Protein AF-U6DV66-F1 (afdb_monomer_lite)

InterPro domains:
  IPR011603 2-oxoglutarate dehydrogenase E1 component [PTHR23152] (46-138)
  IPR032106 2-oxoglutarate dehydrogenase E1 component, N-terminal domain [PF16078] (48-86)

Organism: Neovison vison (NCBI:txid452646)

pLDDT: mean 71.74, std 19.09, range [37.0, 97.12]

Secondary structure (DSSP, 8-state):
-----------------------------------------SSGGG-GGGSGGGHHHHHHHHHHHHH-TTSS-HHHHHHHHHHHTTPPTTSS--PPPP--TTGGGSSS-----------HHHHHHHHHHHHHHHHHH-

Sequence (138 aa):
MFHLRTCAAKLRPLTASQTVKTFSQNRPAAARTLGQIRCFTAPVAAEPFLSGTSSNYVEEMYYAWLENPKSVHKSWDIFFRNTNAGAPPGTAYQSPLPLSPGSLSAMARAQPLVDAQPNVDKLVEDHLAVQSLIRAYQ

Structure (mmCIF, N/CA/C/O backbone):
data_AF-U6DV66-F1
#
_entry.id   AF-U6DV66-F1
#
loop_
_atom_site.group_PDB
_atom_site.id
_atom_site.type_symbol
_atom_site.label_atom_id
_atom_site.label_alt_id
_atom_site.label_comp_id
_atom_site.label_asym_id
_atom_site.label_entity_id
_atom_site.label_seq_id
_atom_site.pdbx_PDB_ins_code
_atom_site.Cartn_x
_atom_site.Cartn_y
_atom_site.Cartn_z
_atom_site.occupancy
_atom_site.B_iso_or_equiv
_atom_site.auth_seq_id
_atom_site.auth_comp_id
_atom_site.auth_asym_id
_atom_site.auth_atom_id
_atom_site.pdbx_PDB_model_num
ATOM 1 N N . MET A 1 1 ? 37.710 -54.911 26.894 1.00 40.16 1 MET A N 1
ATOM 2 C CA . MET A 1 1 ? 38.792 -55.725 26.305 1.00 40.16 1 MET A CA 1
ATOM 3 C C . MET A 1 1 ? 38.214 -56.509 25.142 1.00 40.16 1 MET A C 1
ATOM 5 O O . MET A 1 1 ? 37.152 -57.098 25.282 1.00 40.16 1 MET A O 1
ATOM 9 N N . PHE A 1 2 ? 38.873 -56.369 23.996 1.00 48.09 2 PHE A N 1
ATOM 10 C CA . PHE A 1 2 ? 38.621 -56.992 22.697 1.00 48.09 2 PHE A CA 1
ATOM 11 C C . PHE A 1 2 ? 38.341 -58.489 22.804 1.00 48.09 2 PHE A C 1
ATOM 13 O O . PHE A 1 2 ? 38.938 -59.099 23.669 1.00 48.09 2 PHE A O 1
ATOM 20 N N . HIS A 1 3 ? 37.546 -59.066 21.894 1.00 43.91 3 HIS A N 1
ATOM 21 C CA . HIS A 1 3 ? 37.976 -60.223 21.095 1.00 43.91 3 HIS A CA 1
ATOM 22 C C . HIS A 1 3 ? 37.094 -60.392 19.847 1.00 43.91 3 HIS A C 1
ATOM 24 O O . HIS A 1 3 ? 35.903 -60.685 19.902 1.00 43.91 3 HIS A O 1
ATOM 30 N N . LEU A 1 4 ? 37.763 -60.179 18.715 1.00 52.16 4 LEU A N 1
ATOM 31 C CA . LEU A 1 4 ? 37.399 -60.510 17.344 1.00 52.16 4 LEU A CA 1
ATOM 32 C C . LEU A 1 4 ? 36.877 -61.941 17.203 1.00 52.16 4 LEU A C 1
ATOM 34 O O . LEU A 1 4 ? 37.529 -62.867 17.687 1.00 52.16 4 LEU A O 1
ATOM 38 N N . ARG A 1 5 ? 35.822 -62.136 16.404 1.00 62.19 5 ARG A N 1
ATOM 39 C CA . ARG A 1 5 ? 35.629 -63.386 15.654 1.00 62.19 5 ARG A CA 1
ATOM 40 C C . ARG A 1 5 ? 35.158 -63.100 14.232 1.00 62.19 5 ARG A C 1
ATOM 42 O O . ARG A 1 5 ?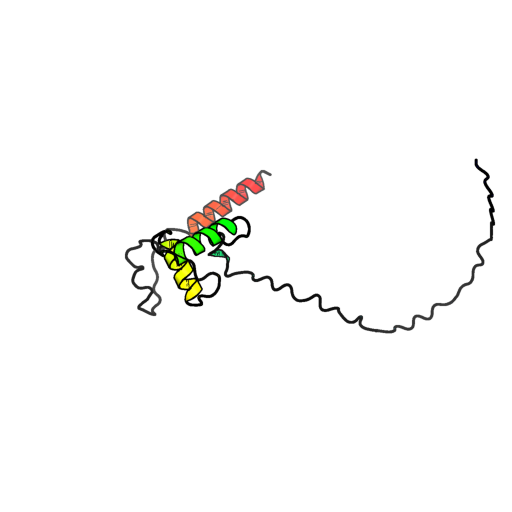 33.992 -62.843 13.963 1.00 62.19 5 ARG A O 1
ATOM 49 N N . THR A 1 6 ? 36.143 -63.135 13.345 1.00 55.69 6 THR A N 1
ATOM 50 C CA . THR A 1 6 ? 36.045 -63.197 11.890 1.00 55.69 6 THR A CA 1
ATOM 51 C C . THR A 1 6 ? 35.406 -64.515 11.465 1.00 55.69 6 THR A C 1
ATOM 53 O O . THR A 1 6 ? 35.902 -65.575 11.838 1.00 55.69 6 THR A O 1
ATOM 56 N N . CYS A 1 7 ? 34.384 -64.456 10.612 1.00 50.59 7 CYS A N 1
ATOM 57 C CA . CYS A 1 7 ? 33.955 -65.591 9.798 1.00 50.59 7 CYS A CA 1
ATOM 58 C C . CYS A 1 7 ? 33.934 -65.144 8.334 1.00 50.59 7 CYS A C 1
ATOM 60 O O . CYS A 1 7 ? 33.008 -64.471 7.889 1.00 50.59 7 CYS A O 1
ATOM 62 N N . ALA A 1 8 ? 34.986 -65.494 7.593 1.00 52.94 8 ALA A N 1
ATOM 63 C CA . ALA A 1 8 ? 35.016 -65.385 6.143 1.00 52.94 8 ALA A CA 1
ATOM 64 C C . ALA A 1 8 ? 34.339 -66.626 5.545 1.00 52.94 8 ALA A C 1
ATOM 66 O O . ALA A 1 8 ? 34.829 -67.739 5.720 1.00 52.94 8 ALA A O 1
ATOM 67 N N . ALA A 1 9 ? 33.236 -66.438 4.821 1.00 55.03 9 ALA A N 1
ATOM 68 C CA . ALA A 1 9 ? 32.615 -67.481 4.010 1.00 55.03 9 ALA A CA 1
ATOM 69 C C . ALA A 1 9 ? 32.600 -67.027 2.547 1.00 55.03 9 ALA A C 1
ATOM 71 O O . ALA A 1 9 ? 31.807 -66.190 2.125 1.00 55.03 9 ALA A O 1
ATOM 72 N N . LYS A 1 10 ? 33.545 -67.577 1.785 1.00 55.66 10 LYS A N 1
ATOM 73 C CA . LYS A 1 10 ? 33.684 -67.426 0.338 1.00 55.66 10 LYS A CA 1
ATOM 74 C C . LYS A 1 10 ? 32.751 -68.442 -0.324 1.00 55.66 10 LYS A C 1
ATOM 76 O O . LYS A 1 10 ? 33.050 -69.633 -0.299 1.00 55.66 10 LYS A O 1
ATOM 81 N N . LEU A 1 11 ? 31.648 -67.997 -0.925 1.00 55.78 11 LEU A N 1
ATOM 82 C CA . LEU A 1 11 ? 30.790 -68.850 -1.752 1.00 55.78 11 LEU A CA 1
ATOM 83 C C . LEU A 1 11 ? 30.641 -68.253 -3.152 1.00 55.78 11 LEU A C 1
ATOM 85 O O . LEU A 1 11 ? 30.494 -67.049 -3.339 1.00 55.78 11 LEU A O 1
ATOM 89 N N . ARG A 1 12 ? 30.817 -69.138 -4.130 1.00 63.62 12 ARG A N 1
ATOM 90 C CA . ARG A 1 12 ? 30.957 -68.865 -5.561 1.00 63.62 12 ARG A CA 1
ATOM 91 C C . ARG A 1 12 ? 29.625 -68.403 -6.172 1.00 63.62 12 ARG A C 1
ATOM 93 O O . ARG A 1 12 ? 28.574 -68.813 -5.686 1.00 63.62 12 ARG A O 1
ATOM 100 N N . PRO A 1 13 ? 29.657 -67.629 -7.269 1.00 51.47 13 PRO A N 1
ATOM 101 C CA . PRO A 1 13 ? 28.455 -67.267 -8.005 1.00 51.47 13 PRO A CA 1
ATOM 102 C C . PRO A 1 13 ? 27.936 -68.482 -8.781 1.00 51.47 13 PRO A C 1
ATOM 104 O O . PRO A 1 13 ? 28.604 -68.992 -9.680 1.00 51.47 13 PRO A O 1
ATOM 107 N N . LEU A 1 14 ? 26.737 -68.951 -8.438 1.00 48.91 14 LEU A N 1
ATOM 108 C CA . LEU A 1 14 ? 25.967 -69.818 -9.320 1.00 48.91 14 LEU A CA 1
ATOM 109 C C . LEU A 1 14 ? 25.259 -68.925 -10.337 1.00 48.91 14 LEU A C 1
ATOM 111 O O . LEU A 1 14 ? 24.371 -68.146 -10.002 1.00 48.91 14 LEU A O 1
ATOM 115 N N . THR A 1 15 ? 25.708 -69.031 -11.583 1.00 54.62 15 THR A N 1
ATOM 116 C CA . THR A 1 15 ? 24.985 -68.542 -12.751 1.00 54.62 15 THR A CA 1
ATOM 117 C C . THR A 1 15 ? 23.643 -69.267 -12.832 1.00 54.62 15 THR A C 1
ATOM 119 O O . THR A 1 15 ? 23.583 -70.488 -12.951 1.00 54.62 15 THR A O 1
ATOM 122 N N . ALA A 1 16 ? 22.555 -68.514 -12.725 1.00 49.59 16 ALA A N 1
ATOM 123 C CA . ALA A 1 16 ? 21.221 -68.985 -13.049 1.00 49.59 16 ALA A CA 1
ATOM 124 C C . ALA A 1 16 ? 20.584 -67.935 -13.959 1.00 49.59 16 ALA A C 1
ATOM 126 O O . ALA A 1 16 ? 20.115 -66.893 -13.505 1.00 49.59 16 ALA A O 1
ATOM 127 N N . SER A 1 17 ? 20.615 -68.206 -15.266 1.00 56.81 17 SER A N 1
ATOM 128 C CA . SER A 1 17 ? 19.802 -67.496 -16.251 1.00 56.81 17 SER A CA 1
ATOM 129 C C . SER A 1 17 ? 18.333 -67.739 -15.931 1.00 56.81 17 SER A C 1
ATOM 131 O O . SER A 1 17 ? 17.829 -68.841 -16.135 1.00 56.81 17 SER A O 1
ATOM 133 N N . GLN A 1 18 ? 17.637 -66.714 -15.449 1.00 57.75 18 GLN A N 1
ATOM 134 C CA . GLN A 1 18 ? 16.181 -66.697 -15.455 1.00 57.75 18 GLN A CA 1
ATOM 135 C C . GLN A 1 18 ? 15.723 -65.652 -16.464 1.00 57.75 18 GLN A C 1
ATOM 137 O O . GLN A 1 18 ? 15.949 -64.454 -16.316 1.00 57.75 18 GLN A O 1
ATOM 142 N N . THR A 1 19 ? 15.124 -66.166 -17.536 1.00 51.66 19 THR A N 1
ATOM 143 C CA . THR A 1 19 ? 14.413 -65.413 -18.566 1.00 51.66 19 THR A CA 1
ATOM 144 C C . THR A 1 19 ? 13.366 -64.525 -17.890 1.00 51.66 19 THR A C 1
ATOM 146 O O . THR A 1 19 ? 12.378 -65.009 -17.338 1.00 51.66 19 THR A O 1
ATOM 149 N N . VAL A 1 20 ? 13.587 -63.211 -17.917 1.00 52.44 20 VAL A N 1
ATOM 150 C CA . VAL A 1 20 ? 12.566 -62.225 -17.564 1.00 52.44 20 VAL A CA 1
ATOM 151 C C . VAL A 1 20 ? 11.645 -62.112 -18.771 1.00 52.44 20 VAL A C 1
ATOM 153 O O . VAL A 1 20 ? 11.973 -61.470 -19.765 1.00 52.44 20 VAL A O 1
ATOM 156 N N . LYS A 1 21 ? 10.485 -62.766 -18.702 1.00 53.88 21 LYS A N 1
ATOM 157 C CA . LYS A 1 21 ? 9.361 -62.434 -19.578 1.00 53.88 21 LYS A CA 1
ATOM 158 C C . LYS A 1 21 ? 8.815 -61.094 -19.092 1.00 53.88 21 LYS A C 1
ATOM 160 O O . LYS A 1 21 ? 8.124 -61.030 -18.080 1.00 53.88 21 LYS A O 1
ATOM 165 N N . THR A 1 22 ? 9.186 -60.025 -19.784 1.00 51.94 22 THR A N 1
ATOM 166 C CA . THR A 1 22 ? 8.626 -58.681 -19.643 1.00 51.94 22 THR A CA 1
ATOM 167 C C . THR A 1 22 ? 7.127 -58.734 -19.921 1.00 51.94 22 THR A C 1
ATOM 169 O O . THR A 1 22 ? 6.679 -58.643 -21.060 1.00 51.94 22 THR A O 1
ATOM 172 N N . PHE A 1 23 ? 6.324 -58.891 -18.869 1.00 50.38 23 PHE A N 1
ATOM 173 C CA . PHE A 1 23 ? 4.917 -58.536 -18.944 1.00 50.38 23 PHE A CA 1
ATOM 174 C C . PHE A 1 23 ? 4.849 -57.017 -18.805 1.00 50.38 23 PHE A C 1
ATOM 176 O O . PHE A 1 23 ? 5.088 -56.465 -17.730 1.00 50.38 23 PHE A O 1
ATOM 183 N N . SER A 1 24 ? 4.614 -56.341 -19.928 1.00 60.03 24 SER A N 1
ATOM 184 C CA . SER A 1 24 ? 4.399 -54.899 -19.981 1.00 60.03 24 SER A CA 1
ATOM 185 C C . SER A 1 24 ? 3.074 -54.582 -19.291 1.00 60.03 24 SER A C 1
ATOM 187 O O . SER A 1 24 ? 2.018 -54.502 -19.915 1.00 60.03 24 SER A O 1
ATOM 189 N N . GLN A 1 25 ? 3.107 -54.478 -17.964 1.00 56.50 25 GLN A N 1
ATOM 190 C CA . GLN A 1 25 ? 1.985 -53.974 -17.197 1.00 56.50 25 GLN A CA 1
ATOM 191 C C . GLN A 1 25 ? 2.080 -52.452 -17.205 1.00 56.50 25 GLN A C 1
ATOM 193 O O . GLN A 1 25 ? 2.703 -51.839 -16.339 1.00 56.50 25 GLN A O 1
ATOM 198 N N . ASN A 1 26 ? 1.449 -51.853 -18.217 1.00 57.19 26 ASN A N 1
ATOM 199 C CA . ASN A 1 26 ? 1.083 -50.441 -18.240 1.00 57.19 26 ASN A CA 1
ATOM 200 C C . ASN A 1 26 ? 0.153 -50.152 -17.051 1.00 57.19 26 ASN A C 1
ATOM 202 O O . ASN A 1 26 ? -1.068 -50.116 -17.180 1.00 57.19 26 ASN A O 1
ATOM 206 N N . ARG A 1 27 ? 0.730 -49.968 -15.863 1.00 55.06 27 ARG A N 1
ATOM 207 C CA . ARG A 1 27 ? 0.056 -49.314 -14.749 1.00 55.06 27 ARG A CA 1
ATOM 208 C C . ARG A 1 27 ? 0.491 -47.854 -14.789 1.00 55.06 27 ARG A C 1
ATOM 210 O O . ARG A 1 27 ? 1.634 -47.586 -14.419 1.00 55.06 27 ARG A O 1
ATOM 217 N N . PRO A 1 28 ? -0.359 -46.907 -15.220 1.00 51.03 28 PRO A N 1
ATOM 218 C CA . PRO A 1 28 ? -0.045 -45.508 -15.000 1.00 51.03 28 PRO A CA 1
ATOM 219 C C . PRO A 1 28 ? 0.071 -45.323 -13.487 1.00 51.03 28 PRO A C 1
ATOM 221 O O . PRO A 1 28 ? -0.875 -45.568 -12.735 1.00 51.03 28 PRO A O 1
ATOM 224 N N . ALA A 1 29 ? 1.277 -44.989 -13.029 1.00 55.16 29 ALA A N 1
ATOM 225 C CA . ALA A 1 29 ? 1.488 -44.524 -11.674 1.00 55.16 29 ALA A CA 1
ATOM 226 C C . ALA A 1 29 ? 0.518 -43.361 -11.461 1.00 55.16 29 ALA A C 1
ATOM 228 O O . ALA A 1 29 ? 0.520 -42.413 -12.246 1.00 55.16 29 ALA A O 1
ATOM 229 N N . ALA A 1 30 ? -0.348 -43.468 -10.453 1.00 61.72 30 ALA A N 1
ATOM 230 C CA . ALA A 1 30 ? -1.224 -42.376 -10.070 1.00 61.72 30 ALA A CA 1
ATOM 231 C C . ALA A 1 30 ? -0.344 -41.142 -9.849 1.00 61.72 30 ALA A C 1
ATOM 233 O O . ALA A 1 30 ? 0.469 -41.110 -8.920 1.00 61.72 30 ALA A O 1
ATOM 234 N N . ALA A 1 31 ? -0.459 -40.173 -10.758 1.00 60.06 31 ALA A N 1
ATOM 235 C CA . ALA A 1 31 ? 0.195 -38.890 -10.640 1.00 60.06 31 ALA A CA 1
ATOM 236 C C . ALA A 1 31 ? -0.291 -38.285 -9.327 1.00 60.06 31 ALA A C 1
ATOM 238 O O . ALA A 1 31 ? -1.445 -37.878 -9.200 1.00 60.06 31 ALA A O 1
ATOM 239 N N . ARG A 1 32 ? 0.577 -38.295 -8.313 1.00 59.44 32 ARG A N 1
ATOM 240 C CA . ARG A 1 32 ? 0.353 -37.524 -7.099 1.00 59.44 32 ARG A CA 1
ATOM 241 C C . ARG A 1 32 ? 0.269 -36.083 -7.574 1.00 59.44 32 ARG A C 1
ATOM 243 O O . ARG A 1 32 ? 1.281 -35.519 -7.978 1.00 59.44 32 ARG A O 1
ATOM 250 N N . THR A 1 33 ? -0.939 -35.532 -7.595 1.00 60.09 33 THR A N 1
ATOM 251 C CA . THR A 1 33 ? -1.194 -34.112 -7.806 1.00 60.09 33 THR A CA 1
ATOM 252 C C . THR A 1 33 ? -0.502 -33.382 -6.667 1.00 60.09 33 THR A C 1
ATOM 254 O O . THR A 1 33 ? -1.055 -33.219 -5.579 1.00 60.09 33 THR A O 1
ATOM 257 N N . LEU A 1 34 ? 0.767 -33.046 -6.878 1.00 60.53 34 LEU A N 1
ATOM 258 C CA . LEU A 1 34 ? 1.498 -32.118 -6.042 1.00 60.53 34 LEU A CA 1
ATOM 259 C C . LEU A 1 34 ? 0.702 -30.823 -6.163 1.00 60.53 34 LEU A C 1
ATOM 261 O O . LEU A 1 34 ? 0.548 -30.299 -7.266 1.00 60.53 34 LEU A O 1
ATOM 265 N N . GLY A 1 35 ? 0.043 -30.451 -5.063 1.00 61.56 35 GLY A N 1
ATOM 266 C CA . GLY A 1 35 ? -0.940 -29.381 -5.039 1.00 61.56 35 GLY A CA 1
ATOM 267 C C . GLY A 1 35 ? -0.395 -28.168 -5.771 1.00 61.56 35 GLY A C 1
ATOM 268 O O . GLY A 1 35 ? 0.738 -27.763 -5.524 1.00 61.56 35 GLY A O 1
ATOM 269 N N . GLN A 1 36 ? -1.198 -27.652 -6.700 1.00 59.44 36 GLN A N 1
ATOM 270 C CA . GLN A 1 36 ? -0.941 -26.423 -7.432 1.00 59.44 36 GLN A CA 1
ATOM 271 C C . GLN A 1 36 ? -0.431 -25.369 -6.440 1.00 59.44 36 GLN A C 1
ATOM 273 O O . GLN A 1 36 ? -1.221 -24.803 -5.681 1.00 59.44 36 GLN A O 1
ATOM 278 N N . ILE A 1 37 ? 0.880 -25.109 -6.422 1.00 58.75 37 ILE A N 1
ATOM 279 C CA . ILE A 1 37 ? 1.398 -23.891 -5.808 1.00 58.75 37 ILE A CA 1
ATOM 280 C C . ILE A 1 37 ? 0.797 -22.795 -6.672 1.00 58.75 37 ILE A C 1
ATOM 282 O O . ILE A 1 37 ? 1.175 -22.617 -7.831 1.00 58.75 37 ILE A O 1
ATOM 286 N N . ARG A 1 38 ? -0.242 -22.139 -6.155 1.00 56.56 38 ARG A N 1
ATOM 287 C CA . ARG A 1 38 ? -0.819 -20.974 -6.807 1.00 56.56 38 ARG A CA 1
ATOM 288 C C . ARG A 1 38 ? 0.226 -19.874 -6.701 1.00 56.56 38 ARG A C 1
ATOM 290 O O . ARG A 1 38 ? 0.252 -19.135 -5.725 1.00 56.56 38 ARG A O 1
ATOM 297 N N . CYS A 1 39 ? 1.115 -19.790 -7.680 1.00 53.22 39 CYS A N 1
ATOM 298 C CA . CYS A 1 39 ? 1.920 -18.600 -7.869 1.00 53.22 39 CYS A CA 1
ATOM 299 C C . CYS A 1 39 ? 0.960 -17.494 -8.315 1.00 53.22 39 CYS A C 1
ATOM 301 O O . CYS A 1 39 ? 0.531 -17.460 -9.466 1.00 53.22 39 CYS A O 1
ATOM 303 N N . PHE A 1 40 ? 0.575 -16.626 -7.379 1.00 53.81 40 PHE A N 1
ATOM 304 C CA . PHE A 1 40 ? -0.101 -15.364 -7.669 1.00 53.81 40 PHE A CA 1
ATOM 305 C C . PHE A 1 40 ? 0.916 -14.437 -8.353 1.00 53.81 40 PHE A C 1
ATOM 307 O O . PHE A 1 40 ? 1.513 -13.562 -7.732 1.00 53.81 40 PHE A O 1
ATOM 314 N N . THR A 1 41 ? 1.206 -14.672 -9.632 1.00 58.25 41 THR A N 1
ATOM 315 C CA . THR A 1 41 ? 2.048 -13.764 -10.414 1.00 58.25 41 THR A CA 1
ATOM 316 C C . THR A 1 41 ? 1.163 -12.655 -10.976 1.00 58.25 41 THR A C 1
ATOM 318 O O . THR A 1 41 ? 0.404 -12.898 -11.910 1.00 58.25 41 THR A O 1
ATOM 321 N N . ALA A 1 42 ? 1.305 -11.463 -10.381 1.00 57.41 42 ALA A N 1
ATOM 322 C CA . ALA A 1 42 ? 0.694 -10.163 -10.707 1.00 57.41 42 ALA A CA 1
ATOM 323 C C . ALA A 1 42 ? -0.807 -10.027 -10.361 1.00 57.41 42 ALA A C 1
ATOM 325 O O . ALA A 1 42 ? -1.661 -10.586 -11.046 1.00 57.41 42 ALA A O 1
ATOM 326 N N . PRO A 1 43 ? -1.12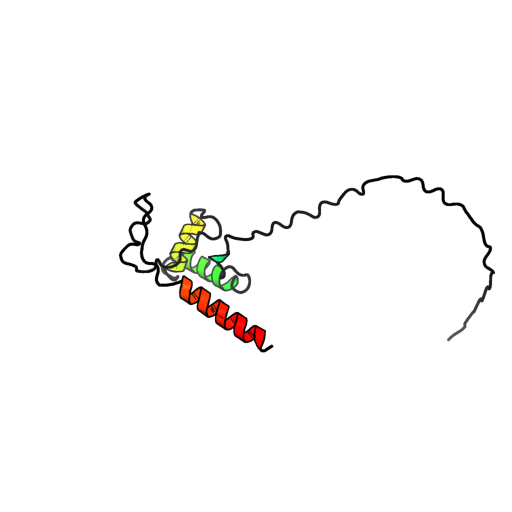2 -9.299 -9.262 1.00 55.53 43 PRO A N 1
ATOM 327 C CA . PRO A 1 43 ? -1.134 -7.827 -9.287 1.00 55.53 43 PRO A CA 1
ATOM 328 C C . PRO A 1 43 ? -0.357 -7.138 -8.140 1.00 55.53 43 PRO A C 1
ATOM 330 O O . PRO A 1 43 ? -0.433 -5.931 -7.988 1.00 55.53 43 PRO A O 1
ATOM 333 N N . VAL A 1 44 ? 0.460 -7.847 -7.355 1.00 58.22 44 VAL A N 1
ATOM 334 C CA . VAL A 1 44 ? 1.211 -7.270 -6.205 1.00 58.22 44 VAL A CA 1
ATOM 335 C C . VAL A 1 44 ? 2.411 -6.390 -6.620 1.00 58.22 44 VAL A C 1
ATOM 337 O O . VAL A 1 44 ? 3.089 -5.820 -5.776 1.00 58.22 44 VAL A O 1
ATOM 340 N N . ALA A 1 45 ? 2.678 -6.207 -7.919 1.00 62.31 45 ALA A N 1
ATOM 341 C CA . ALA A 1 45 ? 3.780 -5.353 -8.383 1.00 62.31 45 ALA A CA 1
ATOM 342 C C . ALA A 1 45 ? 3.627 -3.878 -7.961 1.00 62.31 45 ALA A C 1
ATOM 344 O O . ALA A 1 45 ? 4.629 -3.190 -7.792 1.00 62.31 45 ALA A O 1
ATOM 345 N N . ALA A 1 46 ? 2.390 -3.409 -7.767 1.00 66.50 46 ALA A N 1
ATOM 346 C CA . ALA A 1 46 ? 2.106 -2.074 -7.237 1.00 66.50 46 ALA A CA 1
ATOM 347 C C . ALA A 1 46 ? 2.349 -1.960 -5.717 1.00 66.50 46 ALA A C 1
ATOM 349 O O . ALA A 1 46 ? 2.412 -0.856 -5.188 1.00 66.50 46 ALA A O 1
ATOM 350 N N . GLU A 1 47 ? 2.530 -3.090 -5.030 1.00 82.12 47 GLU A N 1
ATOM 351 C CA . GLU A 1 47 ? 2.621 -3.216 -3.573 1.00 82.12 47 GLU A CA 1
ATOM 352 C C . GLU A 1 47 ? 3.939 -3.893 -3.134 1.00 82.12 47 GLU A C 1
ATOM 354 O O . GLU A 1 47 ? 3.925 -4.816 -2.313 1.00 82.12 47 GLU A O 1
ATOM 359 N N . PRO A 1 48 ? 5.117 -3.497 -3.658 1.00 80.56 48 PRO A N 1
ATOM 360 C CA . PRO A 1 48 ? 6.379 -4.163 -3.322 1.00 80.56 48 PRO A CA 1
ATOM 361 C C . PRO A 1 48 ? 6.736 -4.014 -1.833 1.00 80.56 48 PRO A C 1
ATOM 363 O O . PRO A 1 48 ? 7.508 -4.803 -1.292 1.00 80.56 48 PRO A O 1
ATOM 366 N N . PHE A 1 49 ? 6.147 -3.024 -1.156 1.00 82.00 49 PHE A N 1
ATOM 367 C CA . PHE A 1 49 ? 6.301 -2.775 0.276 1.00 82.00 49 PHE A CA 1
ATOM 368 C C . PHE A 1 49 ? 5.538 -3.770 1.164 1.00 82.00 49 PHE A C 1
ATOM 370 O O . PHE A 1 49 ? 5.794 -3.824 2.365 1.00 82.00 49 PHE A O 1
ATOM 377 N N . LEU A 1 50 ? 4.636 -4.579 0.602 1.00 83.56 50 LEU A N 1
ATOM 378 C CA . LEU A 1 50 ? 4.024 -5.710 1.308 1.00 83.56 50 LEU A CA 1
ATOM 379 C C . LEU A 1 50 ? 4.922 -6.957 1.294 1.00 83.56 50 LEU A C 1
ATOM 381 O O . LEU A 1 50 ? 4.511 -8.033 1.726 1.00 83.56 50 LEU A O 1
ATOM 385 N N . SER A 1 51 ? 6.160 -6.833 0.803 1.00 79.06 51 SER A N 1
ATOM 386 C CA . SER A 1 51 ? 7.174 -7.870 0.956 1.00 79.06 51 SER A CA 1
ATOM 387 C C . SER A 1 51 ? 7.402 -8.181 2.440 1.00 79.06 51 SER A C 1
ATOM 389 O O . SER A 1 51 ? 7.430 -7.282 3.282 1.00 79.06 51 SER A O 1
ATOM 391 N N . GLY A 1 52 ? 7.606 -9.459 2.774 1.00 79.81 52 GLY A N 1
ATOM 392 C CA . GLY A 1 52 ? 7.727 -9.924 4.163 1.00 79.81 52 GLY A CA 1
ATOM 393 C C . GLY A 1 52 ? 8.831 -9.238 4.983 1.00 79.81 52 GLY A C 1
ATOM 394 O O . GLY A 1 52 ? 8.783 -9.257 6.208 1.00 79.81 52 GLY A O 1
ATOM 395 N N . THR A 1 53 ? 9.791 -8.574 4.335 1.00 85.44 53 THR A N 1
ATOM 396 C CA . THR A 1 53 ? 10.848 -7.777 4.980 1.00 85.44 53 THR A CA 1
ATOM 397 C C . THR A 1 53 ? 10.343 -6.517 5.688 1.00 85.44 53 THR A C 1
ATOM 399 O O . THR A 1 53 ? 10.986 -6.057 6.625 1.00 85.44 53 THR A O 1
ATOM 402 N N . SER A 1 54 ? 9.214 -5.952 5.256 1.00 86.12 54 SER A N 1
ATOM 403 C CA . SER A 1 54 ? 8.610 -4.731 5.814 1.00 86.12 54 SER A CA 1
ATOM 404 C C . SER A 1 54 ? 7.284 -4.991 6.528 1.00 86.12 54 SER A C 1
ATOM 406 O O . SER A 1 54 ? 6.605 -4.038 6.897 1.00 86.12 54 SER A O 1
ATOM 408 N N . SER A 1 55 ? 6.934 -6.260 6.778 1.00 88.00 55 SER A N 1
ATOM 409 C CA . SER A 1 55 ? 5.663 -6.630 7.417 1.00 88.00 55 SER A CA 1
ATOM 410 C C . SER A 1 55 ? 5.460 -5.906 8.749 1.00 88.00 55 SER A C 1
ATOM 412 O O . SER A 1 55 ? 4.440 -5.253 8.911 1.00 88.00 55 SER A O 1
ATOM 414 N N . ASN A 1 56 ? 6.461 -5.894 9.639 1.00 92.75 56 ASN A N 1
ATOM 415 C CA . ASN A 1 56 ? 6.350 -5.211 10.934 1.00 92.75 56 ASN A CA 1
ATOM 416 C C . ASN A 1 56 ? 5.979 -3.720 10.790 1.00 92.75 56 ASN A C 1
ATOM 418 O O . ASN A 1 56 ? 5.081 -3.246 11.474 1.00 92.75 56 ASN A O 1
ATOM 422 N N . TYR A 1 57 ? 6.598 -3.004 9.847 1.00 93.31 57 TYR A N 1
ATOM 423 C CA . TYR A 1 57 ? 6.286 -1.594 9.607 1.00 93.31 57 TYR A CA 1
ATOM 424 C C . TYR A 1 57 ? 4.836 -1.385 9.147 1.00 93.31 57 TYR A C 1
ATOM 426 O O . TYR A 1 57 ? 4.180 -0.447 9.596 1.00 93.31 57 TYR A O 1
ATOM 434 N N . VAL A 1 58 ? 4.322 -2.253 8.271 1.00 93.06 58 VAL A N 1
ATOM 435 C CA . VAL A 1 58 ? 2.936 -2.169 7.784 1.00 93.06 58 VAL A CA 1
ATOM 436 C C . VAL A 1 58 ? 1.941 -2.406 8.918 1.00 93.06 58 VAL A C 1
ATOM 438 O O . VAL A 1 58 ? 0.961 -1.668 9.006 1.00 93.06 58 VAL A O 1
ATOM 441 N N . GLU A 1 59 ? 2.213 -3.368 9.806 1.00 93.50 59 GLU A N 1
ATOM 442 C CA . GLU A 1 59 ? 1.353 -3.633 10.967 1.00 93.50 59 GLU A CA 1
ATOM 443 C C . GLU A 1 59 ? 1.284 -2.417 11.904 1.00 93.50 59 GLU A C 1
ATOM 445 O O . GLU A 1 59 ? 0.196 -1.983 12.275 1.00 93.50 59 GLU A O 1
ATOM 450 N N . GLU A 1 60 ? 2.426 -1.801 12.229 1.00 95.44 60 GLU A N 1
ATOM 451 C CA . GLU A 1 60 ? 2.474 -0.591 13.065 1.00 95.44 60 GLU A CA 1
ATOM 452 C C . GLU A 1 60 ? 1.733 0.589 12.411 1.00 95.44 60 GLU A C 1
ATOM 454 O O . GLU A 1 60 ? 0.996 1.320 13.077 1.00 95.44 60 GLU A O 1
ATOM 459 N N . MET A 1 61 ? 1.865 0.759 11.089 1.00 95.31 61 MET A N 1
ATOM 460 C CA . MET A 1 61 ? 1.091 1.761 10.344 1.00 95.31 61 MET A CA 1
ATOM 461 C C . MET A 1 61 ? -0.411 1.465 10.385 1.00 95.31 61 MET A C 1
ATOM 463 O O . MET A 1 61 ? -1.213 2.393 10.491 1.00 95.31 61 MET A O 1
ATOM 467 N N . TYR A 1 62 ? -0.809 0.196 10.333 1.00 94.94 62 TYR A N 1
ATOM 468 C CA . TYR A 1 62 ? -2.211 -0.190 10.422 1.00 94.94 62 TYR A CA 1
ATOM 469 C C . TYR A 1 62 ? -2.790 0.084 11.817 1.00 94.94 62 TYR A C 1
ATOM 471 O O . TYR A 1 62 ? -3.867 0.675 11.915 1.00 94.94 62 TYR A O 1
ATOM 479 N N . TYR A 1 63 ? -2.066 -0.240 12.893 1.00 96.56 63 TYR A N 1
ATOM 480 C CA . TYR A 1 63 ? -2.493 0.080 14.261 1.00 96.56 63 TYR A CA 1
ATOM 481 C C . TYR A 1 63 ? -2.633 1.589 14.483 1.00 96.56 63 TYR A C 1
ATOM 483 O O . TYR A 1 63 ? -3.676 2.045 14.952 1.00 96.56 63 TYR A O 1
ATOM 491 N N . ALA A 1 64 ? -1.644 2.380 14.058 1.00 96.75 64 ALA A N 1
ATOM 492 C CA . ALA A 1 64 ? -1.713 3.838 14.146 1.00 96.75 64 ALA A CA 1
ATOM 493 C C . ALA A 1 64 ? -2.899 4.417 13.351 1.00 96.75 64 ALA A C 1
ATOM 495 O O . ALA A 1 64 ? -3.529 5.382 13.787 1.00 96.75 64 ALA A O 1
ATOM 496 N N . TRP A 1 65 ? -3.227 3.826 12.196 1.00 97.12 65 TRP A N 1
ATOM 497 C CA . TRP A 1 65 ? -4.367 4.234 11.373 1.00 97.12 65 TRP A CA 1
ATOM 498 C C . TRP A 1 65 ? -5.718 3.883 12.015 1.00 97.12 65 TRP A C 1
ATOM 500 O O . TRP A 1 65 ? -6.645 4.690 11.931 1.00 97.12 65 TRP A O 1
ATOM 510 N N . LEU A 1 66 ? -5.829 2.728 12.687 1.00 95.94 66 LEU A N 1
ATOM 511 C CA . LEU A 1 66 ? -7.029 2.340 13.441 1.00 95.94 66 LEU A CA 1
ATOM 512 C C . LEU A 1 66 ? -7.318 3.294 14.605 1.00 95.94 66 LEU A C 1
ATOM 514 O O . LEU A 1 66 ? -8.481 3.607 14.856 1.00 95.94 66 LEU A O 1
ATOM 518 N N . GLU A 1 67 ? -6.281 3.767 15.301 1.00 97.12 67 GLU A N 1
ATOM 519 C CA . GLU A 1 67 ? -6.430 4.776 16.354 1.00 97.12 67 GLU A CA 1
ATOM 520 C C . GLU A 1 67 ? -6.831 6.135 15.777 1.00 97.12 67 GLU A C 1
ATOM 522 O O . GLU A 1 67 ? -7.792 6.765 16.225 1.00 97.12 67 GLU A O 1
ATOM 527 N N . ASN A 1 68 ? -6.086 6.606 14.775 1.00 95.62 68 ASN A N 1
ATOM 528 C CA . ASN A 1 68 ? -6.372 7.854 14.092 1.00 95.62 68 ASN A CA 1
ATOM 529 C C . ASN A 1 68 ? -5.843 7.820 12.647 1.00 95.62 68 ASN A C 1
ATOM 531 O O . ASN A 1 68 ? -4.628 7.867 12.431 1.00 95.62 68 ASN A O 1
ATOM 535 N N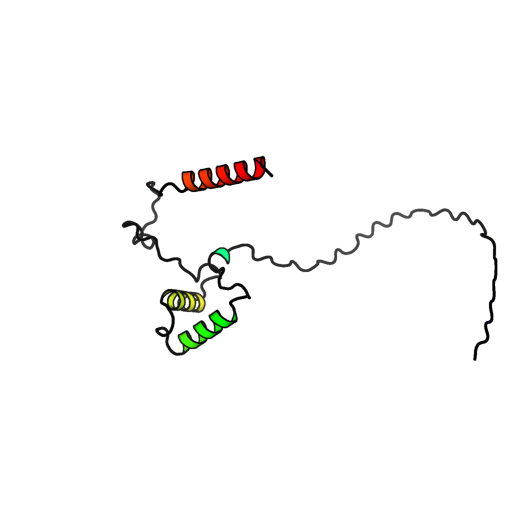 . PRO A 1 69 ? -6.726 7.899 11.636 1.00 93.69 69 PRO A N 1
ATOM 536 C CA . PRO A 1 69 ? -6.324 7.891 10.230 1.00 93.69 69 PRO A CA 1
ATOM 537 C C . PRO A 1 69 ? -5.354 9.012 9.825 1.00 93.69 69 PRO A C 1
ATOM 539 O O . PRO A 1 69 ? -4.688 8.907 8.799 1.00 93.69 69 PRO A O 1
ATOM 542 N N . LYS A 1 70 ? -5.266 10.099 10.609 1.00 93.62 70 LYS A N 1
ATOM 543 C CA . LYS A 1 70 ? -4.343 11.221 10.366 1.00 93.62 70 LYS A CA 1
ATOM 544 C C . LYS A 1 70 ? -2.930 11.001 10.914 1.00 93.62 70 LYS A C 1
ATOM 546 O O . LYS A 1 70 ? -2.055 11.804 10.604 1.00 93.62 70 LYS A O 1
ATOM 551 N N . SER A 1 71 ? -2.710 9.970 11.731 1.00 95.12 71 SER A N 1
ATOM 552 C CA . SER A 1 71 ? -1.391 9.650 12.297 1.00 95.12 71 SER A CA 1
ATOM 553 C C . SER A 1 71 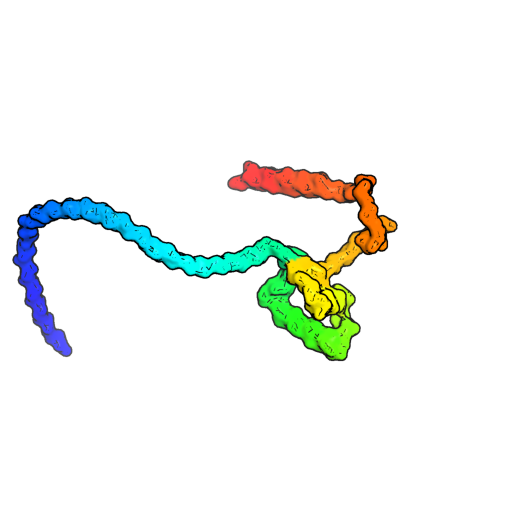? -0.436 9.057 11.261 1.00 95.12 71 SER A C 1
ATOM 555 O O . SER A 1 71 ? 0.778 9.112 11.435 1.00 95.12 71 SER A O 1
ATOM 557 N N . VAL A 1 72 ? -0.975 8.512 10.169 1.00 95.19 72 VAL A N 1
ATOM 558 C CA . VAL A 1 72 ? -0.197 7.957 9.060 1.00 95.19 72 VAL A CA 1
ATOM 559 C C . VAL A 1 72 ? -0.166 8.907 7.865 1.00 95.19 72 VAL A C 1
ATOM 561 O O . VAL A 1 72 ? -0.992 9.809 7.719 1.00 95.19 72 VAL A O 1
ATOM 564 N N . HIS A 1 73 ? 0.795 8.693 6.968 1.00 94.19 73 HIS A N 1
ATOM 565 C CA . HIS A 1 73 ? 0.899 9.472 5.736 1.00 94.19 73 HIS A CA 1
ATOM 566 C C . HIS A 1 73 ? -0.330 9.280 4.825 1.00 94.19 73 HIS A C 1
ATOM 568 O O . HIS A 1 73 ? -0.968 8.227 4.828 1.00 94.19 73 HIS A O 1
ATOM 574 N N . LYS A 1 74 ? -0.644 10.268 3.972 1.00 90.94 74 LYS A N 1
ATOM 575 C CA . LYS A 1 74 ? -1.869 10.250 3.151 1.00 90.94 74 LYS A CA 1
ATOM 576 C C . LYS A 1 74 ? -1.965 9.043 2.210 1.00 90.94 74 LYS A C 1
ATOM 578 O O . LYS A 1 74 ? -3.059 8.537 1.979 1.00 90.94 74 LYS A O 1
ATOM 583 N N . SER A 1 75 ? -0.833 8.569 1.692 1.00 90.06 75 SER A N 1
ATOM 584 C CA . SER A 1 75 ? -0.775 7.348 0.876 1.00 90.06 75 SER A CA 1
ATOM 585 C C . SER A 1 75 ? -1.205 6.102 1.655 1.00 90.06 75 SER A C 1
ATOM 587 O O . SER A 1 75 ? -1.869 5.240 1.089 1.00 90.06 75 SER A O 1
ATOM 589 N N . TRP A 1 76 ? -0.871 6.031 2.947 1.00 93.25 76 TRP A N 1
ATOM 590 C CA . TRP A 1 76 ? -1.259 4.935 3.836 1.00 93.25 76 TRP A CA 1
ATOM 591 C C . TRP A 1 76 ? -2.739 4.995 4.199 1.00 93.25 76 TRP A C 1
ATOM 593 O O . TRP A 1 76 ? -3.411 3.973 4.152 1.00 93.25 76 TRP A O 1
ATOM 603 N N . ASP A 1 77 ? -3.277 6.188 4.463 1.00 93.38 77 ASP A N 1
ATOM 604 C CA . ASP A 1 77 ? -4.720 6.368 4.673 1.00 93.38 77 ASP A CA 1
ATOM 605 C C . ASP A 1 77 ? -5.540 5.875 3.468 1.00 93.38 77 ASP A C 1
ATOM 607 O O . ASP A 1 77 ? -6.502 5.122 3.617 1.00 93.38 77 ASP A O 1
ATOM 611 N N . ILE A 1 78 ? -5.133 6.255 2.252 1.00 91.44 78 ILE A N 1
ATOM 612 C CA . ILE A 1 78 ? -5.790 5.805 1.017 1.00 91.44 78 ILE A CA 1
ATOM 613 C C . ILE A 1 78 ? -5.669 4.286 0.867 1.00 91.44 78 ILE A C 1
ATOM 615 O O . ILE A 1 78 ? -6.679 3.629 0.617 1.00 91.44 78 ILE A O 1
ATOM 619 N N . PHE A 1 79 ? -4.469 3.736 1.067 1.00 91.62 79 PHE A N 1
ATOM 620 C CA . PHE A 1 79 ? -4.222 2.298 0.996 1.00 91.62 79 PHE A CA 1
ATOM 621 C C . PHE A 1 79 ? -5.134 1.521 1.954 1.00 91.62 79 PHE A C 1
ATOM 623 O O . PHE A 1 79 ? -5.907 0.679 1.507 1.00 91.62 79 PHE A O 1
ATOM 630 N N . PHE A 1 80 ? -5.132 1.847 3.250 1.00 93.69 80 PHE A N 1
ATOM 631 C CA . PHE A 1 80 ? -5.937 1.132 4.243 1.00 93.69 80 PHE A CA 1
ATOM 632 C C . PHE A 1 80 ? -7.443 1.301 4.016 1.00 93.69 80 PHE A C 1
ATOM 634 O O . PHE A 1 80 ? -8.192 0.332 4.152 1.00 93.69 80 PHE A O 1
ATOM 641 N N . ARG A 1 81 ? -7.912 2.484 3.589 1.00 93.44 81 ARG A N 1
ATOM 642 C CA . ARG A 1 81 ? -9.319 2.676 3.186 1.00 93.44 81 ARG A CA 1
ATOM 643 C C . ARG A 1 81 ? -9.708 1.781 2.012 1.00 93.44 81 ARG A C 1
ATOM 645 O O . ARG A 1 81 ? -10.789 1.200 2.044 1.00 93.44 81 ARG A O 1
ATOM 652 N N . ASN A 1 82 ? -8.852 1.664 1.001 1.00 92.62 82 ASN A N 1
ATOM 653 C CA . ASN A 1 82 ? -9.116 0.831 -0.170 1.00 92.62 82 ASN A CA 1
ATOM 654 C C . ASN A 1 82 ? -9.116 -0.658 0.197 1.00 92.62 82 ASN A C 1
ATOM 656 O O . ASN A 1 82 ? -10.025 -1.385 -0.202 1.00 92.62 82 ASN A O 1
ATOM 660 N N . THR A 1 83 ? -8.163 -1.098 1.019 1.00 90.50 83 THR A N 1
ATOM 661 C CA . THR A 1 83 ? -8.105 -2.474 1.532 1.00 90.50 83 THR A CA 1
ATOM 662 C C . THR A 1 83 ? -9.361 -2.820 2.335 1.00 90.50 83 THR A C 1
ATOM 664 O O . THR A 1 83 ? -9.973 -3.861 2.104 1.00 90.50 83 THR A O 1
ATOM 667 N N . ASN A 1 84 ? -9.828 -1.913 3.200 1.00 90.69 84 ASN A N 1
ATOM 668 C CA . ASN A 1 84 ? -11.054 -2.103 3.984 1.00 90.69 84 ASN A CA 1
ATOM 669 C C . ASN A 1 84 ? -12.338 -2.047 3.146 1.00 90.69 84 ASN A C 1
ATOM 671 O O . ASN A 1 84 ? -13.336 -2.664 3.511 1.00 90.69 84 ASN A O 1
ATOM 675 N N . ALA A 1 85 ? -12.320 -1.348 2.010 1.00 91.25 85 ALA A N 1
ATOM 676 C CA . ALA A 1 85 ? -13.408 -1.361 1.034 1.00 91.25 85 ALA A CA 1
ATOM 677 C C . ALA A 1 85 ? -13.460 -2.661 0.201 1.00 91.25 85 ALA A C 1
ATOM 679 O O . ALA A 1 85 ? -14.351 -2.815 -0.633 1.00 91.25 85 ALA A O 1
ATOM 680 N N . GLY A 1 86 ? -12.524 -3.593 0.416 1.00 88.69 86 GLY A N 1
ATOM 681 C CA . GLY A 1 86 ? -12.446 -4.858 -0.311 1.00 88.69 86 GLY A CA 1
ATOM 682 C C . GLY A 1 86 ? -11.747 -4.746 -1.665 1.00 88.69 86 GLY A C 1
ATOM 683 O O . GLY A 1 86 ? -11.994 -5.575 -2.543 1.00 88.69 86 GLY A O 1
ATOM 684 N N . ALA A 1 87 ? -10.894 -3.733 -1.863 1.00 86.44 87 ALA A N 1
ATOM 685 C CA . ALA A 1 87 ? -10.089 -3.639 -3.074 1.00 86.44 87 ALA A CA 1
ATOM 686 C C . ALA A 1 87 ? -9.198 -4.890 -3.220 1.00 86.44 87 ALA A C 1
ATOM 688 O O . ALA A 1 87 ? -8.586 -5.327 -2.239 1.00 86.44 87 ALA A O 1
ATOM 689 N N . PRO A 1 88 ? -9.103 -5.480 -4.424 1.00 83.81 88 PRO A N 1
ATOM 690 C CA . PRO A 1 88 ? -8.235 -6.625 -4.640 1.00 83.81 88 PRO A CA 1
ATOM 691 C C . PRO A 1 88 ? -6.755 -6.266 -4.382 1.00 83.81 88 PRO A C 1
ATOM 693 O O . PRO A 1 88 ? -6.338 -5.123 -4.601 1.00 83.81 88 PRO A O 1
ATOM 696 N N . PRO A 1 89 ? -5.928 -7.233 -3.937 1.00 79.25 89 PRO A N 1
ATOM 697 C CA . PRO A 1 89 ? -4.496 -7.013 -3.745 1.00 79.25 89 PRO A CA 1
ATOM 698 C C . PRO A 1 89 ? -3.844 -6.479 -5.023 1.00 79.25 89 PRO A C 1
ATOM 700 O O . PRO A 1 89 ? -4.030 -7.058 -6.093 1.00 79.25 89 PRO A O 1
ATOM 703 N N . GLY A 1 90 ? -3.083 -5.388 -4.918 1.00 80.62 90 GLY A N 1
ATOM 704 C CA . GLY A 1 90 ? -2.463 -4.735 -6.074 1.00 80.62 90 GLY A CA 1
ATOM 705 C C . GLY A 1 90 ? -3.215 -3.541 -6.656 1.00 80.62 90 GLY A C 1
ATOM 706 O O . GLY A 1 90 ? -2.680 -2.862 -7.527 1.00 80.62 90 GLY A O 1
ATOM 707 N N . THR A 1 91 ? -4.438 -3.272 -6.191 1.00 82.25 91 THR A N 1
ATOM 708 C CA . THR A 1 91 ? -5.191 -2.055 -6.548 1.00 82.25 91 THR A CA 1
ATOM 709 C C . THR A 1 91 ? -5.458 -1.149 -5.347 1.00 82.25 91 THR A C 1
ATOM 711 O O . THR A 1 91 ? -6.094 -0.109 -5.497 1.00 82.25 91 THR A O 1
ATOM 714 N N . ALA A 1 92 ? -5.049 -1.564 -4.144 1.00 86.38 92 ALA A N 1
ATOM 715 C CA . ALA A 1 92 ? -5.268 -0.800 -2.920 1.00 86.38 92 ALA A CA 1
ATOM 716 C C . ALA A 1 92 ? -4.355 0.433 -2.867 1.00 86.38 92 ALA A C 1
ATOM 718 O O . ALA A 1 92 ? -4.802 1.521 -2.493 1.00 86.38 92 ALA A O 1
ATOM 719 N N . TYR A 1 93 ? -3.106 0.293 -3.304 1.00 85.75 93 TYR A N 1
ATOM 720 C CA . TYR A 1 93 ? -2.181 1.385 -3.534 1.00 85.75 93 TYR A CA 1
ATOM 721 C C . TYR A 1 93 ? -2.465 2.046 -4.873 1.00 85.75 93 TYR A C 1
ATOM 723 O O . TYR A 1 93 ? -2.531 1.412 -5.927 1.00 85.75 93 TYR A O 1
ATOM 731 N N . GLN A 1 94 ? -2.577 3.366 -4.818 1.00 80.38 94 GLN A N 1
ATOM 732 C CA . GLN A 1 94 ? -2.655 4.209 -5.991 1.00 80.38 94 GLN A CA 1
ATOM 733 C C . GLN A 1 94 ? -1.441 5.127 -5.984 1.00 80.38 94 GLN A C 1
ATOM 735 O O . GLN A 1 94 ? -1.259 5.918 -5.053 1.00 80.38 94 GLN A O 1
ATOM 740 N N . SE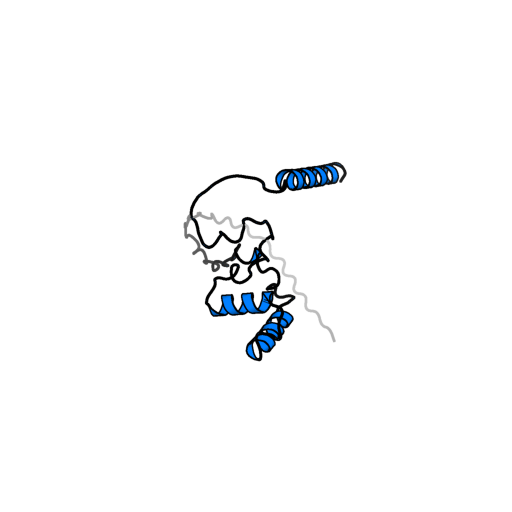R A 1 95 ? -0.601 5.014 -7.015 1.00 72.38 95 SER A N 1
ATOM 741 C CA . SER A 1 95 ? 0.508 5.943 -7.186 1.00 72.38 95 SER A CA 1
ATOM 742 C C . SER A 1 95 ? -0.044 7.366 -7.333 1.00 72.38 95 SER A C 1
ATOM 744 O O . SER A 1 95 ? -1.117 7.555 -7.922 1.00 72.38 95 SER A O 1
ATOM 746 N N . PRO A 1 96 ? 0.649 8.381 -6.787 1.00 68.12 96 PRO A N 1
ATOM 747 C CA . PRO A 1 96 ? 0.277 9.767 -7.011 1.00 68.12 96 PRO A CA 1
ATOM 748 C C . PRO A 1 96 ? 0.125 10.000 -8.512 1.00 68.12 96 PRO A C 1
ATOM 750 O O . PRO A 1 96 ? 1.060 9.740 -9.274 1.00 68.12 96 PRO A O 1
ATOM 753 N N . LEU A 1 97 ? -1.068 10.432 -8.932 1.00 68.38 97 LEU A N 1
ATOM 754 C CA . LEU A 1 97 ? -1.325 10.734 -10.334 1.00 68.38 97 LEU A CA 1
ATOM 755 C C . LEU A 1 97 ? -0.239 11.711 -10.805 1.00 68.38 97 LEU A C 1
ATOM 757 O O . LEU A 1 97 ? -0.023 12.726 -10.131 1.00 68.38 97 LEU A O 1
ATOM 761 N N . PRO A 1 98 ? 0.457 11.438 -11.921 1.00 61.91 98 PRO A N 1
ATOM 762 C CA . PRO A 1 98 ? 1.368 12.416 -12.480 1.00 61.91 98 PRO A CA 1
ATOM 763 C C . PRO A 1 98 ? 0.547 13.675 -12.750 1.00 61.91 98 PRO A C 1
ATOM 765 O O . PRO A 1 98 ? -0.501 13.610 -13.395 1.00 61.91 98 PRO A O 1
ATOM 768 N N . LEU A 1 99 ? 0.996 14.807 -12.208 1.00 52.41 99 LEU A N 1
ATOM 769 C CA . LEU A 1 99 ? 0.393 16.127 -12.392 1.00 52.41 99 LEU A CA 1
ATOM 770 C C . LEU A 1 99 ? 0.602 16.596 -13.842 1.00 52.41 99 LEU A C 1
ATOM 772 O O . LEU A 1 99 ? 1.229 17.615 -14.102 1.00 52.41 99 LEU A O 1
ATOM 776 N N . SER A 1 100 ? 0.111 15.824 -14.806 1.00 55.31 100 SER A N 1
ATOM 777 C CA . SER A 1 100 ? -0.140 16.302 -16.149 1.00 55.31 100 SER A CA 1
ATOM 778 C C . SER A 1 100 ? -1.523 16.961 -16.115 1.00 55.31 100 SER A C 1
ATOM 780 O O . SER A 1 100 ? -2.468 16.323 -15.633 1.00 55.31 100 SER A O 1
ATOM 782 N N . PRO A 1 101 ? -1.688 18.208 -16.592 1.00 54.94 101 PRO A N 1
ATOM 783 C CA . PRO A 1 101 ? -2.947 18.961 -16.527 1.00 54.94 101 PRO A CA 1
ATOM 784 C C . PRO A 1 101 ? -4.197 18.290 -17.141 1.00 54.94 101 PRO A C 1
ATOM 786 O O . PRO A 1 101 ? -5.268 18.886 -17.112 1.00 54.94 101 PRO A O 1
ATOM 789 N N . GLY A 1 102 ? -4.105 17.067 -17.681 1.00 53.78 102 GLY A N 1
ATOM 790 C CA . GLY A 1 102 ? -5.225 16.295 -18.234 1.00 53.78 102 GLY A CA 1
ATOM 791 C C . GLY A 1 102 ? -5.760 15.137 -17.372 1.00 53.78 102 GLY A C 1
ATOM 792 O O . GLY A 1 102 ? -6.796 14.571 -17.713 1.00 53.78 102 GLY A O 1
ATOM 793 N N . SER A 1 103 ? -5.115 14.749 -16.261 1.00 50.19 103 SER A N 1
ATOM 794 C CA . SER A 1 103 ? -5.431 13.468 -15.583 1.00 50.19 103 SER A CA 1
ATOM 795 C C . SER A 1 103 ? -6.570 13.507 -14.548 1.00 50.19 103 SER A C 1
ATOM 797 O O . SER A 1 103 ? -6.927 12.463 -13.998 1.00 50.19 103 SER A O 1
ATOM 799 N N . LEU A 1 104 ? -7.189 14.663 -14.286 1.00 45.16 104 LEU A N 1
ATOM 800 C CA . LEU A 1 104 ? -8.383 14.738 -13.424 1.00 45.16 104 LEU A CA 1
ATOM 801 C C . LEU A 1 104 ? -9.652 14.182 -14.109 1.00 45.16 104 LEU A C 1
ATOM 803 O O . LEU A 1 104 ? -10.687 14.040 -13.465 1.00 45.16 104 LEU A O 1
ATOM 807 N N . SER A 1 105 ? -9.565 13.810 -15.393 1.00 43.03 105 SER A N 1
ATOM 808 C CA . SER A 1 105 ? -10.669 13.257 -16.190 1.00 43.03 105 SER A CA 1
ATOM 809 C C . SER A 1 105 ? -10.684 11.723 -16.269 1.00 43.03 105 SER A C 1
ATOM 811 O O . SER A 1 105 ? -11.341 11.167 -17.138 1.00 43.03 105 SER A O 1
ATOM 813 N N . ALA A 1 106 ? -9.981 10.989 -15.401 1.00 44.78 106 ALA A N 1
ATOM 814 C CA . ALA A 1 106 ? -10.008 9.518 -15.461 1.00 44.78 106 ALA A CA 1
ATOM 815 C C . ALA A 1 106 ? -11.259 8.890 -14.809 1.00 44.78 106 ALA A C 1
ATOM 817 O O . ALA A 1 106 ? -11.535 7.712 -15.016 1.00 44.78 106 ALA A O 1
ATOM 818 N N . MET A 1 107 ? -12.049 9.668 -14.057 1.00 47.56 107 MET A N 1
ATOM 819 C CA . MET A 1 107 ? -13.335 9.212 -13.502 1.00 47.56 107 MET A CA 1
ATOM 820 C C . MET A 1 107 ? -14.540 9.598 -14.376 1.00 47.56 107 MET A C 1
ATOM 822 O O . MET A 1 107 ? -15.653 9.136 -14.145 1.00 47.56 107 MET A O 1
ATOM 826 N N . ALA A 1 108 ? -14.322 10.417 -15.407 1.00 47.88 108 ALA A N 1
ATOM 827 C CA . ALA A 1 108 ? -15.341 10.811 -16.360 1.00 47.88 108 ALA A CA 1
ATOM 828 C C . ALA A 1 108 ? -14.733 10.793 -17.760 1.00 47.88 108 ALA A C 1
ATOM 830 O O . ALA A 1 108 ? -13.952 11.678 -18.090 1.00 47.88 108 ALA A O 1
ATOM 831 N N . ARG A 1 109 ? -15.163 9.812 -18.566 1.00 37.00 109 ARG A N 1
ATOM 832 C CA . ARG A 1 109 ? -15.153 9.769 -20.041 1.00 37.00 109 ARG A CA 1
ATOM 833 C C . ARG A 1 109 ? -14.401 8.573 -20.620 1.00 37.00 109 ARG A C 1
ATOM 835 O O . ARG A 1 109 ? -13.199 8.581 -20.843 1.00 37.00 109 ARG A O 1
ATOM 842 N N . ALA A 1 110 ? -15.200 7.580 -20.990 1.00 47.84 110 ALA A N 1
ATOM 843 C CA . ALA A 1 110 ? -14.908 6.727 -22.124 1.00 47.84 110 ALA A CA 1
ATOM 844 C C . ALA A 1 110 ? -14.732 7.589 -23.391 1.00 47.84 110 ALA A C 1
ATOM 846 O O . ALA A 1 110 ? -15.726 8.097 -23.899 1.00 47.84 110 ALA A O 1
ATOM 847 N N . GLN A 1 111 ? -13.503 7.756 -23.886 1.00 40.03 111 GLN A N 1
ATOM 848 C CA . GLN A 1 111 ? -13.144 7.914 -25.309 1.00 40.03 111 GLN A CA 1
ATOM 849 C C . GLN A 1 111 ? -11.613 7.743 -25.469 1.00 40.03 111 GLN A C 1
ATOM 851 O O . GLN A 1 111 ? -10.873 8.201 -24.598 1.00 40.03 111 GLN A O 1
ATOM 856 N N . PRO A 1 112 ? -11.124 7.131 -26.565 1.00 57.72 112 PRO A N 1
ATOM 857 C CA . PRO A 1 112 ? -9.701 7.015 -26.861 1.00 57.72 112 PRO A CA 1
ATOM 858 C C . PRO A 1 112 ? -9.233 8.211 -27.703 1.00 57.72 112 PRO A C 1
ATOM 860 O O . PRO A 1 112 ? -9.802 8.463 -28.762 1.00 57.72 112 PRO A O 1
ATOM 863 N N . LEU A 1 113 ? -8.186 8.926 -27.280 1.00 40.72 113 LEU A N 1
ATOM 864 C CA . LEU A 1 113 ? -7.403 9.769 -28.190 1.00 40.72 113 LEU A CA 1
ATOM 865 C C . LEU A 1 113 ? -6.014 10.089 -27.614 1.00 40.72 113 LEU A C 1
ATOM 867 O O . LEU A 1 113 ? -5.882 10.781 -26.610 1.00 40.72 113 LEU A O 1
ATOM 871 N N . VAL A 1 114 ? -5.011 9.503 -28.270 1.00 51.97 114 VAL A N 1
ATOM 872 C CA . VAL A 1 114 ? -3.696 10.056 -28.645 1.00 51.97 114 VAL A CA 1
ATOM 873 C C . VAL A 1 114 ? -3.473 11.523 -28.232 1.00 51.97 114 VAL A C 1
ATOM 875 O O . VAL A 1 114 ? -4.180 12.396 -28.721 1.00 51.97 114 VAL A O 1
ATOM 878 N N . ASP A 1 115 ? -2.500 11.812 -27.360 1.00 42.28 115 ASP A N 1
ATOM 879 C CA . ASP A 1 115 ? -1.151 12.267 -27.757 1.00 42.28 115 ASP A CA 1
ATOM 880 C C . ASP A 1 115 ? -0.276 12.669 -26.542 1.00 42.28 115 ASP A C 1
ATOM 882 O O . ASP A 1 115 ? -0.782 13.054 -25.489 1.00 42.28 115 ASP A O 1
ATOM 886 N N . ALA A 1 116 ? 1.047 12.618 -26.742 1.00 50.50 116 ALA A N 1
ATOM 887 C CA . ALA A 1 116 ? 2.134 13.152 -25.904 1.00 50.50 116 ALA A CA 1
ATOM 888 C C . ALA A 1 116 ? 2.446 12.465 -24.549 1.00 50.50 116 ALA A C 1
ATOM 890 O O . ALA A 1 116 ? 2.299 13.032 -23.465 1.00 50.50 116 ALA A O 1
ATOM 891 N N . GLN A 1 117 ? 3.020 11.260 -24.624 1.00 51.38 117 GLN A N 1
ATOM 892 C CA . GLN A 1 117 ? 3.856 10.681 -23.562 1.00 51.38 117 GLN A CA 1
ATOM 893 C C . GLN A 1 117 ? 5.267 11.316 -23.613 1.00 51.38 117 GLN A C 1
ATOM 895 O O . GLN A 1 117 ? 5.819 11.423 -24.712 1.00 51.38 117 GLN A O 1
ATOM 900 N N . PRO A 1 118 ? 5.900 11.726 -22.493 1.00 55.12 118 PRO A N 1
ATOM 901 C CA . PRO A 1 118 ? 7.318 12.078 -22.479 1.00 55.12 118 PRO A CA 1
ATOM 902 C C . PRO A 1 118 ? 8.176 10.834 -22.742 1.00 55.12 118 PRO A C 1
ATOM 904 O O . PRO A 1 118 ? 8.637 10.170 -21.827 1.00 55.12 118 PRO A O 1
ATOM 907 N N . ASN A 1 119 ? 8.381 10.541 -24.022 1.00 64.38 119 ASN A N 1
ATOM 908 C CA . ASN A 1 119 ? 9.501 9.804 -24.594 1.00 64.38 119 ASN A CA 1
ATOM 909 C C . ASN A 1 119 ? 9.995 8.549 -23.844 1.00 64.38 119 ASN A C 1
ATOM 911 O O . ASN A 1 119 ? 11.199 8.298 -23.749 1.00 64.38 119 ASN A O 1
ATOM 915 N N . VAL A 1 120 ? 9.067 7.753 -23.312 1.00 78.06 120 VAL A N 1
ATOM 916 C CA . VAL A 1 120 ? 9.370 6.455 -22.689 1.00 78.06 120 VAL A CA 1
ATOM 917 C C . VAL A 1 120 ? 10.101 5.522 -23.648 1.00 78.06 120 VAL A C 1
ATOM 919 O O . VAL A 1 120 ? 10.962 4.764 -23.213 1.00 78.06 120 VAL A O 1
ATOM 922 N N . ASP A 1 121 ? 9.842 5.642 -24.950 1.00 80.75 121 ASP A N 1
ATOM 923 C CA . ASP A 1 121 ? 10.490 4.831 -25.977 1.00 80.75 121 ASP A CA 1
ATOM 924 C C . ASP A 1 121 ? 12.001 5.087 -26.052 1.00 80.75 121 ASP A C 1
ATOM 926 O O . ASP A 1 121 ? 12.775 4.137 -26.132 1.00 80.75 121 ASP A O 1
ATOM 930 N N . LYS A 1 122 ? 12.461 6.345 -25.942 1.00 83.44 122 LYS A N 1
ATOM 931 C CA . LYS A 1 122 ? 13.907 6.638 -25.909 1.00 83.44 122 LYS A CA 1
ATOM 932 C C . LYS A 1 122 ? 14.573 6.153 -24.631 1.00 83.44 122 LYS A C 1
ATOM 934 O O . LYS A 1 122 ? 15.707 5.704 -24.691 1.00 83.44 122 LYS A O 1
ATOM 939 N N . LEU A 1 123 ? 13.888 6.227 -23.489 1.00 90.25 123 LEU A N 1
ATOM 940 C CA . LEU A 1 123 ? 14.437 5.728 -22.227 1.00 90.25 123 LEU A CA 1
ATOM 941 C C . LEU A 1 123 ? 14.607 4.203 -22.256 1.00 90.25 123 LEU A C 1
ATOM 943 O O . LEU A 1 123 ? 15.607 3.679 -21.767 1.00 90.25 123 LEU A O 1
ATOM 947 N N . VAL A 1 124 ? 13.635 3.499 -22.841 1.00 90.75 124 VAL A N 1
ATOM 948 C CA . VAL A 1 124 ? 13.711 2.050 -23.052 1.00 90.75 124 VAL A CA 1
ATOM 949 C C . VAL A 1 124 ? 14.849 1.713 -24.018 1.00 90.75 124 VAL A C 1
ATOM 951 O O . VAL A 1 124 ? 15.655 0.839 -23.703 1.00 90.75 124 VAL A O 1
ATOM 954 N N . GLU A 1 125 ? 14.966 2.429 -25.139 1.00 92.81 125 GLU A N 1
ATOM 955 C CA . GLU A 1 125 ? 16.030 2.214 -26.127 1.00 92.81 125 GLU A CA 1
ATOM 956 C C . GLU A 1 125 ? 17.429 2.459 -25.539 1.00 92.81 125 GLU A C 1
ATOM 958 O O . GLU A 1 125 ? 18.307 1.608 -25.670 1.00 92.81 125 GLU A O 1
ATOM 963 N N . ASP A 1 126 ? 17.634 3.564 -24.815 1.00 95.50 126 ASP A N 1
ATOM 964 C CA . ASP A 1 126 ? 18.916 3.879 -24.170 1.00 95.50 126 ASP A CA 1
ATOM 965 C C . ASP A 1 126 ? 19.307 2.805 -23.150 1.00 95.50 126 ASP A C 1
ATOM 967 O O . ASP A 1 126 ? 20.461 2.374 -23.090 1.00 95.50 126 ASP A O 1
ATOM 971 N N . HIS A 1 127 ? 18.345 2.319 -22.365 1.00 96.00 127 HIS A N 1
ATOM 972 C CA . HIS A 1 127 ? 18.600 1.257 -21.402 1.00 96.00 127 HIS A CA 1
ATOM 973 C C . HIS A 1 127 ? 18.988 -0.061 -22.093 1.00 96.00 127 HIS A C 1
ATOM 975 O O . HIS A 1 127 ? 19.937 -0.723 -21.664 1.00 96.00 127 HIS A O 1
ATOM 981 N N . LEU A 1 128 ? 18.307 -0.433 -23.183 1.00 96.75 128 LEU A N 1
ATOM 982 C CA . LEU A 1 128 ? 18.642 -1.618 -23.983 1.00 96.75 128 LEU A CA 1
ATOM 983 C C . LEU A 1 128 ? 20.016 -1.490 -24.658 1.00 96.75 128 LEU A C 1
ATOM 985 O O . LEU A 1 128 ? 20.787 -2.458 -24.679 1.00 96.75 128 LEU A O 1
ATOM 989 N N . ALA A 1 129 ? 20.355 -0.302 -25.158 1.00 95.00 129 ALA A N 1
ATOM 990 C CA . ALA A 1 129 ? 21.649 -0.010 -25.764 1.00 95.00 129 ALA A CA 1
ATOM 991 C C . ALA A 1 129 ? 22.788 -0.150 -24.743 1.00 95.00 129 ALA A C 1
ATOM 993 O O . ALA A 1 129 ? 23.769 -0.855 -24.993 1.00 95.00 129 ALA A O 1
ATOM 994 N N . VAL A 1 130 ? 22.631 0.443 -23.556 1.00 96.62 130 VAL A N 1
ATOM 995 C CA . VAL A 1 130 ? 23.607 0.341 -22.462 1.00 96.62 130 VAL A CA 1
ATOM 996 C C . VAL A 1 130 ? 23.763 -1.109 -21.992 1.00 96.62 130 VAL A C 1
ATOM 998 O O . VAL A 1 130 ? 24.890 -1.584 -21.840 1.00 96.62 130 VAL A O 1
ATOM 1001 N N . GLN A 1 131 ? 22.664 -1.854 -21.820 1.00 95.94 131 GLN A N 1
ATOM 1002 C CA . GLN A 1 131 ? 22.718 -3.275 -21.452 1.00 95.94 131 GLN A CA 1
ATOM 1003 C C . GLN A 1 131 ? 23.465 -4.126 -22.487 1.00 95.94 131 GLN A C 1
ATOM 1005 O O . GLN A 1 131 ? 24.230 -5.022 -22.118 1.00 95.94 131 GLN A O 1
ATOM 1010 N N . SER A 1 132 ? 23.262 -3.846 -23.775 1.00 94.94 132 SER A N 1
ATOM 1011 C CA . SER A 1 132 ? 23.931 -4.553 -24.870 1.00 94.94 132 SER A CA 1
ATOM 1012 C C . SER A 1 132 ? 25.429 -4.252 -24.907 1.00 94.94 132 SER A C 1
ATOM 1014 O O . SER A 1 132 ? 26.232 -5.175 -25.040 1.00 94.94 132 SER A O 1
ATOM 1016 N N . LEU A 1 133 ? 25.818 -2.988 -24.711 1.00 96.75 133 LEU A N 1
ATOM 1017 C CA . LEU A 1 133 ? 27.220 -2.568 -24.661 1.00 96.75 133 LEU A CA 1
ATOM 1018 C C . LEU A 1 133 ? 27.979 -3.237 -23.510 1.00 96.75 133 LEU A C 1
ATOM 1020 O O . LEU A 1 133 ? 29.073 -3.754 -23.715 1.00 96.75 133 LEU A O 1
ATOM 1024 N N . ILE A 1 134 ? 27.386 -3.270 -22.314 1.00 96.25 134 ILE A N 1
ATOM 1025 C CA . ILE A 1 134 ? 27.982 -3.928 -21.144 1.00 96.25 134 ILE A CA 1
ATOM 1026 C C . ILE A 1 134 ? 28.193 -5.419 -21.420 1.00 96.25 134 ILE A C 1
ATOM 1028 O O . ILE A 1 134 ? 29.262 -5.951 -21.136 1.00 96.25 134 ILE A O 1
ATOM 1032 N N . ARG A 1 135 ? 27.193 -6.094 -22.001 1.00 94.75 135 ARG A N 1
ATOM 1033 C CA . ARG A 1 135 ? 27.284 -7.521 -22.338 1.00 94.75 135 ARG A CA 1
ATOM 1034 C C . ARG A 1 135 ? 28.350 -7.807 -23.396 1.00 94.75 135 ARG A C 1
ATOM 1036 O O . ARG A 1 135 ? 28.944 -8.872 -23.353 1.00 94.75 135 ARG A O 1
ATOM 1043 N N . ALA A 1 136 ? 28.584 -6.890 -24.332 1.00 93.56 136 A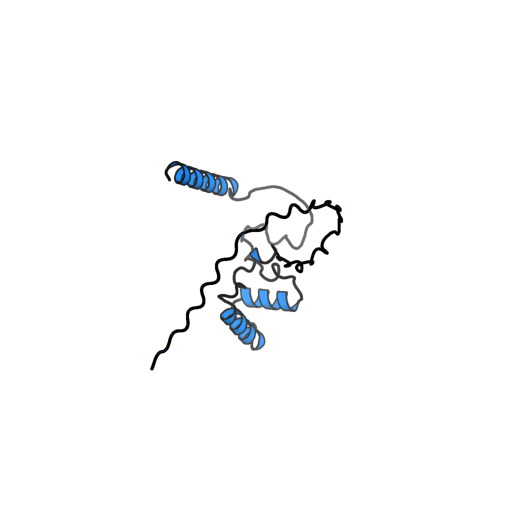LA A N 1
ATOM 1044 C CA . ALA A 1 136 ? 29.585 -7.067 -25.384 1.00 93.56 136 ALA A CA 1
ATOM 1045 C C . ALA A 1 136 ? 31.040 -7.022 -24.872 1.00 93.56 136 ALA A C 1
ATOM 1047 O O . ALA A 1 136 ? 31.938 -7.452 -25.591 1.00 93.56 136 ALA A O 1
ATOM 1048 N N . TYR A 1 137 ? 31.269 -6.499 -23.662 1.00 92.00 137 TYR A N 1
ATOM 1049 C CA . TYR A 1 137 ? 32.596 -6.350 -23.050 1.00 92.00 137 TYR A CA 1
ATOM 1050 C C . TYR A 1 137 ? 32.844 -7.257 -21.832 1.00 92.00 137 TYR A C 1
ATOM 1052 O O . TYR A 1 137 ? 33.941 -7.214 -21.273 1.00 92.00 137 TYR A O 1
ATOM 1060 N N . GLN A 1 138 ? 31.851 -8.047 -21.414 1.00 68.88 138 GLN A N 1
ATOM 1061 C CA . GLN A 1 138 ? 32.025 -9.129 -20.436 1.00 68.88 138 GLN A CA 1
ATOM 1062 C C . GLN A 1 138 ? 32.455 -10.415 -21.138 1.00 68.88 138 GLN A C 1
ATOM 1064 O O . GLN A 1 138 ? 33.306 -11.124 -20.559 1.00 68.88 138 GLN A O 1
#

Radius of gyration: 33.27 Å; chains: 1; bounding box: 54×89×55 Å

Foldseek 3Di:
DDDDDDDDDDDDDDDDDDDPPPPPPPDPDPPPPPDPPPPPDDDQPLPCCVPPVNVVVLVVLVVLCVVPVVSDDPQNSQLVVCVVVVNPRNPSGDDDDPPDVPPVCPVPDPDDDDDDDPCPVVVVVVVVVVVVVVVVVD